Protein AF-A0A8X6FDP8-F1 (afdb_monomer_lite)

Structure (mmCIF, N/CA/C/O backbone):
data_AF-A0A8X6FDP8-F1
#
_entry.id   AF-A0A8X6FDP8-F1
#
loop_
_atom_site.group_PDB
_atom_site.id
_atom_site.type_symbol
_atom_site.label_atom_id
_atom_site.label_alt_id
_atom_site.label_comp_id
_atom_site.label_asym_id
_atom_site.label_entity_id
_atom_site.label_seq_id
_atom_site.pdbx_PDB_ins_code
_atom_site.Cartn_x
_atom_site.Cartn_y
_atom_site.Cartn_z
_atom_site.occupancy
_atom_site.B_iso_or_equiv
_atom_site.auth_seq_id
_atom_site.auth_comp_id
_atom_site.auth_asym_id
_atom_site.auth_atom_id
_atom_site.pdbx_PDB_model_num
ATOM 1 N N . ARG A 1 1 ? -16.467 20.561 -5.514 1.00 56.88 1 ARG A N 1
ATOM 2 C CA . ARG A 1 1 ? -15.657 19.661 -6.372 1.00 56.88 1 ARG A CA 1
ATOM 3 C C . ARG A 1 1 ? -16.641 18.672 -6.973 1.00 56.88 1 ARG A C 1
ATOM 5 O O . ARG A 1 1 ? -17.245 17.946 -6.199 1.00 56.88 1 ARG A O 1
ATOM 12 N N . VAL A 1 2 ? -16.908 18.737 -8.274 1.00 54.06 2 VAL A N 1
ATOM 13 C CA . VAL A 1 2 ? -17.878 17.839 -8.920 1.00 54.06 2 VAL A CA 1
ATOM 14 C C . VAL A 1 2 ? -17.102 16.604 -9.369 1.00 54.06 2 VAL A C 1
ATOM 16 O O . VAL A 1 2 ? -16.126 16.737 -10.105 1.00 54.06 2 VAL A O 1
ATOM 19 N N . LEU A 1 3 ? -17.443 15.440 -8.820 1.00 78.25 3 LEU A N 1
ATOM 20 C CA . LEU A 1 3 ? -16.920 14.152 -9.281 1.00 78.25 3 LEU A CA 1
ATOM 21 C C . LEU A 1 3 ? -17.609 13.796 -10.614 1.00 78.25 3 LEU A C 1
ATOM 23 O O . LEU A 1 3 ? -18.689 14.316 -10.888 1.00 78.25 3 LEU A O 1
ATOM 27 N N . ASN A 1 4 ? -16.980 12.987 -11.475 1.00 82.25 4 ASN A N 1
ATOM 28 C CA . ASN A 1 4 ? -17.611 12.594 -12.745 1.00 82.25 4 ASN A CA 1
ATOM 29 C C . ASN A 1 4 ? -18.781 11.617 -12.504 1.00 82.25 4 ASN A C 1
ATOM 31 O O . ASN A 1 4 ? -18.950 11.109 -11.398 1.00 82.25 4 ASN A O 1
ATOM 35 N N . GLU A 1 5 ? -19.542 11.301 -13.555 1.00 84.12 5 GLU A N 1
ATOM 36 C CA . GLU A 1 5 ? -20.694 10.380 -13.494 1.00 84.12 5 GLU A CA 1
ATOM 37 C C . GLU A 1 5 ? -20.352 8.963 -12.985 1.00 84.12 5 GLU A C 1
ATOM 39 O O . GLU A 1 5 ? -21.245 8.207 -12.613 1.00 84.12 5 GLU A O 1
ATOM 44 N N . PHE A 1 6 ? -19.067 8.602 -12.931 1.00 83.31 6 PHE A N 1
ATOM 45 C CA . PHE A 1 6 ? -18.582 7.270 -12.567 1.00 83.31 6 PHE A CA 1
ATOM 46 C C . PHE A 1 6 ? -17.982 7.192 -11.155 1.00 83.31 6 PHE A C 1
ATOM 48 O O . PHE A 1 6 ? -17.765 6.094 -10.645 1.00 83.31 6 PHE A O 1
ATOM 55 N N . ILE A 1 7 ? -17.701 8.324 -10.505 1.00 82.19 7 ILE A N 1
ATOM 56 C CA . ILE A 1 7 ? -17.098 8.368 -9.168 1.00 82.19 7 ILE A CA 1
ATOM 57 C C . ILE A 1 7 ? -18.120 8.957 -8.198 1.00 82.19 7 ILE A C 1
ATOM 59 O O . ILE A 1 7 ? -18.240 10.169 -8.055 1.00 82.19 7 ILE A O 1
ATOM 63 N N . LEU A 1 8 ? -18.837 8.078 -7.496 1.00 80.12 8 LEU A N 1
ATOM 64 C CA . LEU A 1 8 ? -19.872 8.482 -6.536 1.00 80.12 8 LEU A CA 1
ATOM 65 C C . LEU A 1 8 ? -19.286 9.098 -5.259 1.00 80.12 8 LEU A C 1
ATOM 67 O O . LEU A 1 8 ? -19.835 10.057 -4.728 1.00 80.12 8 LEU A O 1
ATOM 71 N N . ASN A 1 9 ? -18.171 8.552 -4.765 1.00 79.50 9 ASN A N 1
ATOM 72 C CA . ASN A 1 9 ? -17.524 8.991 -3.533 1.00 79.50 9 ASN A CA 1
ATOM 73 C C . ASN A 1 9 ? -16.008 9.027 -3.718 1.00 79.50 9 ASN A C 1
ATOM 75 O O . ASN A 1 9 ? -15.407 8.073 -4.208 1.00 79.50 9 ASN A O 1
ATOM 79 N N . PHE A 1 10 ? -15.391 10.121 -3.285 1.00 84.31 10 PHE A N 1
ATOM 80 C CA . PHE A 1 10 ? -13.944 10.265 -3.233 1.00 84.31 10 PHE A CA 1
ATOM 81 C C . PHE A 1 10 ? -13.567 10.868 -1.887 1.00 84.31 10 PHE A C 1
ATOM 83 O O . PHE A 1 10 ? -13.987 11.982 -1.570 1.00 84.31 10 PHE A O 1
ATOM 90 N N . GLU A 1 11 ? -12.738 10.160 -1.127 1.00 83.94 11 GLU A N 1
ATOM 91 C CA . GLU A 1 11 ? -12.156 10.682 0.101 1.00 83.94 11 GLU A CA 1
ATOM 92 C C . GLU A 1 11 ? -10.649 10.406 0.117 1.00 83.94 11 GLU A C 1
ATOM 94 O O . GLU A 1 11 ? -10.232 9.274 -0.148 1.00 83.94 11 GLU A O 1
ATOM 99 N N . PRO A 1 12 ? -9.807 11.421 0.384 1.00 89.38 12 PRO A N 1
ATOM 100 C CA . PRO A 1 12 ? -8.386 11.186 0.574 1.00 89.38 12 PRO A CA 1
ATOM 101 C C . PRO A 1 12 ? -8.144 10.319 1.810 1.00 89.38 12 PRO A C 1
ATOM 103 O O . PRO A 1 12 ? -8.789 10.482 2.844 1.00 89.38 12 PRO A O 1
ATOM 106 N N . ILE A 1 13 ? -7.153 9.440 1.711 1.00 91.69 13 ILE A N 1
ATOM 107 C CA . ILE A 1 13 ? -6.612 8.725 2.86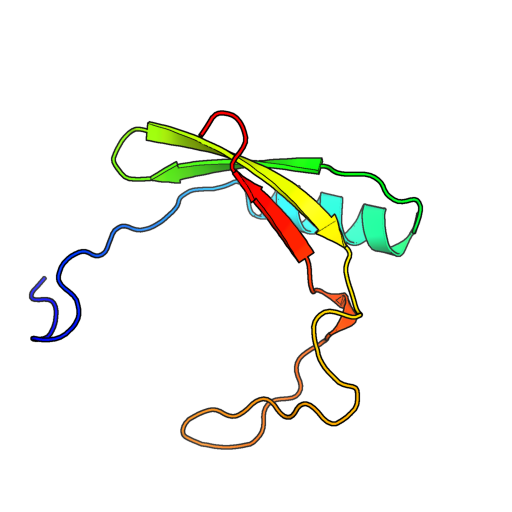4 1.00 91.69 13 ILE A CA 1
ATOM 108 C C . ILE A 1 13 ? -5.447 9.519 3.453 1.00 91.69 13 ILE A C 1
ATOM 110 O O . ILE A 1 13 ? -4.620 10.066 2.721 1.00 91.69 13 ILE A O 1
ATOM 114 N N . PHE A 1 14 ? -5.355 9.548 4.777 1.00 94.38 14 PHE A N 1
ATOM 115 C CA . PHE A 1 14 ? -4.242 10.175 5.489 1.00 94.38 14 PHE A CA 1
ATOM 116 C C . PHE A 1 14 ? -3.468 9.113 6.257 1.00 94.38 14 PHE A C 1
ATOM 118 O O . PHE A 1 14 ? -4.056 8.383 7.049 1.00 94.38 14 PHE A O 1
ATOM 125 N N . PHE A 1 15 ? -2.162 9.019 6.024 1.00 95.44 15 PHE A N 1
ATOM 126 C CA . PHE A 1 15 ? -1.278 8.057 6.681 1.00 95.44 15 PHE A CA 1
ATOM 127 C C . PHE A 1 15 ? 0.150 8.606 6.758 1.00 95.44 15 PHE A C 1
ATOM 129 O O . PHE A 1 15 ? 0.522 9.508 6.002 1.00 95.44 15 PHE A O 1
ATOM 136 N N . ASP A 1 16 ? 0.967 8.036 7.643 1.00 96.25 16 ASP A N 1
ATOM 137 C CA . ASP A 1 16 ? 2.381 8.393 7.751 1.00 96.25 16 ASP A CA 1
ATOM 138 C C . ASP A 1 16 ? 3.196 7.764 6.604 1.00 96.25 16 ASP A C 1
ATOM 140 O O . ASP A 1 16 ? 3.502 6.566 6.574 1.00 96.25 16 ASP A O 1
ATOM 144 N N . GLN A 1 17 ? 3.564 8.603 5.635 1.00 94.69 17 GLN A N 1
ATOM 145 C CA . GLN A 1 17 ? 4.381 8.198 4.495 1.00 94.69 17 GLN A CA 1
ATOM 146 C C . GLN A 1 17 ? 5.823 7.841 4.880 1.00 94.69 17 GLN A C 1
ATOM 148 O O . GLN A 1 17 ? 6.444 7.019 4.198 1.00 94.69 17 GLN A O 1
ATOM 153 N N . HIS A 1 18 ? 6.381 8.455 5.926 1.00 96.38 18 HIS A N 1
ATOM 154 C CA . HIS A 1 18 ? 7.733 8.155 6.398 1.00 96.38 18 HIS A CA 1
ATOM 155 C C . HIS A 1 18 ? 7.769 6.780 7.051 1.00 96.38 18 HIS A C 1
ATOM 157 O O . HIS A 1 18 ? 8.625 5.967 6.697 1.00 96.38 18 HIS A O 1
ATOM 163 N N . PHE A 1 19 ? 6.777 6.480 7.892 1.00 94.75 19 PHE A N 1
ATOM 164 C CA . PHE A 1 19 ? 6.596 5.150 8.462 1.00 94.75 19 PHE A CA 1
ATOM 165 C C . PHE A 1 19 ? 6.522 4.075 7.371 1.00 94.75 19 PHE A C 1
ATOM 167 O O . PHE A 1 19 ? 7.276 3.102 7.416 1.00 94.75 19 PHE A O 1
ATOM 174 N N . LEU A 1 20 ? 5.686 4.265 6.342 1.00 92.56 20 LEU A N 1
ATOM 175 C CA . LEU A 1 20 ? 5.550 3.287 5.257 1.00 92.56 20 LEU A CA 1
ATOM 176 C C . LEU A 1 20 ? 6.872 3.065 4.498 1.00 92.56 20 LEU A C 1
ATOM 178 O O . LEU A 1 20 ? 7.242 1.925 4.208 1.00 92.56 20 LEU A O 1
ATOM 182 N N . LYS A 1 21 ? 7.615 4.142 4.206 1.00 91.62 21 LYS A N 1
ATOM 183 C CA . LYS A 1 21 ? 8.940 4.060 3.562 1.00 91.62 21 LYS A CA 1
ATOM 184 C C . LYS A 1 21 ? 9.950 3.307 4.432 1.00 91.62 21 LYS A C 1
ATOM 186 O O . LYS A 1 21 ? 10.726 2.503 3.911 1.00 91.62 21 LYS A O 1
ATOM 191 N N . ASP A 1 22 ? 9.928 3.533 5.741 1.00 92.38 22 ASP A N 1
ATOM 192 C CA . ASP A 1 22 ? 10.805 2.847 6.685 1.00 92.38 22 ASP A CA 1
ATOM 193 C C . ASP A 1 22 ? 10.483 1.358 6.801 1.00 92.38 22 ASP A C 1
ATOM 195 O O . ASP A 1 22 ? 11.406 0.538 6.758 1.00 92.38 22 ASP A O 1
ATOM 199 N N . GLN A 1 23 ? 9.200 0.989 6.877 1.00 91.50 23 GLN A N 1
ATOM 200 C CA . GLN A 1 23 ? 8.785 -0.417 6.872 1.00 91.50 23 GLN A CA 1
ATOM 201 C C . GLN A 1 23 ? 9.166 -1.108 5.563 1.00 91.50 23 GLN A C 1
ATOM 203 O O . GLN A 1 23 ? 9.712 -2.212 5.586 1.00 91.50 23 GLN A O 1
ATOM 208 N N . HIS A 1 24 ? 8.998 -0.430 4.424 1.00 88.25 24 HIS A N 1
ATOM 209 C CA . HIS A 1 24 ? 9.460 -0.949 3.142 1.00 88.25 24 HIS A CA 1
ATOM 210 C C . HIS A 1 24 ? 10.971 -1.233 3.160 1.00 88.25 24 HIS A C 1
ATOM 212 O O . HIS A 1 24 ? 11.386 -2.363 2.896 1.00 88.25 24 HIS A O 1
ATOM 218 N N . ARG A 1 25 ? 11.804 -0.260 3.560 1.00 88.81 25 ARG A N 1
ATOM 219 C CA . ARG A 1 25 ? 13.266 -0.436 3.658 1.00 88.81 25 ARG A CA 1
ATOM 220 C C . ARG A 1 25 ? 13.648 -1.596 4.581 1.00 88.81 25 ARG A C 1
ATOM 222 O O . ARG A 1 25 ? 14.581 -2.337 4.277 1.00 88.81 25 ARG A O 1
ATOM 229 N N . ARG A 1 26 ? 12.938 -1.766 5.701 1.00 88.06 26 ARG A N 1
ATOM 230 C CA . ARG A 1 26 ? 13.148 -2.885 6.632 1.00 88.06 26 ARG A CA 1
ATOM 231 C C . ARG A 1 26 ? 12.788 -4.226 5.993 1.00 88.06 26 ARG A C 1
ATOM 233 O O . ARG A 1 26 ? 13.600 -5.140 6.074 1.00 88.06 26 ARG A O 1
ATOM 240 N N . SER A 1 27 ? 11.651 -4.318 5.302 1.00 86.00 27 SER A N 1
ATOM 241 C CA . SER A 1 27 ? 11.210 -5.545 4.616 1.00 86.00 27 SER A CA 1
ATOM 242 C C . SER A 1 27 ? 12.156 -5.986 3.492 1.00 86.00 27 SER A C 1
ATOM 244 O O . SER A 1 27 ? 12.315 -7.174 3.246 1.00 86.00 27 SER A O 1
ATOM 246 N N . VAL A 1 28 ? 12.831 -5.035 2.833 1.00 84.62 28 VAL A N 1
ATOM 247 C CA . VAL A 1 28 ? 13.870 -5.325 1.829 1.00 84.62 28 VAL A CA 1
ATOM 248 C C . VAL A 1 28 ? 15.108 -5.936 2.493 1.00 84.62 28 VAL A C 1
ATOM 250 O O . VAL A 1 28 ? 15.673 -6.898 1.987 1.00 84.62 28 VAL A O 1
ATOM 253 N N . ARG A 1 29 ? 15.548 -5.365 3.624 1.00 85.00 29 ARG A N 1
ATOM 254 C CA . ARG A 1 29 ? 16.770 -5.784 4.337 1.00 85.00 29 ARG A CA 1
ATOM 255 C C . ARG A 1 29 ? 16.590 -7.066 5.143 1.00 85.00 29 ARG A C 1
ATOM 257 O O . ARG A 1 29 ? 17.555 -7.784 5.368 1.00 85.00 29 ARG A O 1
ATOM 264 N N . SER A 1 30 ? 15.374 -7.327 5.609 1.00 79.88 30 SER A N 1
ATOM 265 C CA . SER A 1 30 ? 15.011 -8.531 6.346 1.00 79.88 30 SER A CA 1
ATOM 266 C C . SER A 1 30 ? 13.762 -9.128 5.699 1.00 79.88 30 SER A C 1
ATOM 268 O O . SER A 1 30 ? 12.652 -8.797 6.115 1.00 79.88 30 SER A O 1
ATOM 270 N N . PRO A 1 31 ? 13.929 -10.005 4.690 1.00 69.12 31 PRO A N 1
ATOM 271 C CA . PRO A 1 31 ? 12.824 -10.605 3.935 1.00 69.12 31 PRO A CA 1
ATOM 272 C C . PRO A 1 31 ? 11.958 -11.587 4.731 1.00 69.12 31 PRO A C 1
ATOM 274 O O . PRO A 1 31 ? 11.143 -12.295 4.151 1.00 69.12 31 PRO A O 1
ATOM 277 N N . MET A 1 32 ? 12.156 -11.684 6.045 1.00 66.31 32 MET A N 1
ATOM 278 C CA . MET A 1 32 ? 11.330 -12.523 6.901 1.00 66.31 32 MET A CA 1
ATOM 279 C C . MET A 1 32 ? 9.873 -12.051 6.783 1.00 66.31 32 MET A C 1
ATOM 281 O O . MET A 1 32 ? 9.648 -10.841 6.779 1.00 66.31 32 MET A O 1
ATOM 285 N N . ASP A 1 33 ? 8.922 -12.990 6.691 1.00 64.94 33 ASP A N 1
ATOM 286 C CA . ASP A 1 33 ? 7.464 -12.796 6.525 1.00 64.94 33 ASP A CA 1
ATOM 287 C C . ASP A 1 33 ? 6.843 -12.007 7.703 1.00 64.94 33 ASP A C 1
ATOM 289 O O . ASP A 1 33 ? 6.056 -12.504 8.509 1.00 64.94 33 ASP A O 1
ATOM 293 N N . ARG A 1 34 ? 7.249 -10.748 7.868 1.00 83.00 34 ARG A N 1
ATOM 294 C CA . ARG A 1 34 ? 6.803 -9.870 8.942 1.00 83.00 34 ARG A CA 1
ATOM 295 C C . ARG A 1 34 ? 5.767 -8.924 8.389 1.00 83.00 34 ARG A C 1
ATOM 297 O O . ARG A 1 34 ? 6.053 -8.079 7.540 1.00 83.00 34 ARG A O 1
ATOM 304 N N . TYR A 1 35 ? 4.570 -9.059 8.931 1.00 91.50 35 TYR A N 1
ATOM 305 C CA . TYR A 1 35 ? 3.547 -8.053 8.767 1.00 91.50 35 TYR A CA 1
ATOM 306 C C . TYR A 1 35 ? 3.908 -6.789 9.552 1.00 91.50 35 TYR A C 1
ATOM 308 O O . TYR A 1 35 ? 4.462 -6.861 10.651 1.00 91.50 35 TYR A O 1
ATOM 316 N N . PHE A 1 36 ? 3.540 -5.638 9.009 1.00 93.25 36 PHE A N 1
ATOM 317 C CA . PHE A 1 36 ? 3.475 -4.372 9.727 1.00 93.25 36 PHE A CA 1
ATOM 318 C C . PHE A 1 36 ? 2.077 -3.777 9.567 1.00 93.25 36 PHE A C 1
ATOM 320 O O . PHE A 1 36 ? 1.401 -4.023 8.569 1.00 93.25 36 PHE A O 1
ATOM 327 N N . THR A 1 37 ? 1.644 -2.986 10.542 1.00 95.25 37 THR A N 1
ATOM 328 C CA . THR A 1 37 ? 0.329 -2.341 10.504 1.00 95.25 37 THR A CA 1
ATOM 329 C C . THR A 1 37 ? 0.493 -0.881 10.104 1.00 95.25 37 THR A C 1
ATOM 331 O O . THR A 1 37 ? 1.155 -0.113 10.799 1.00 95.25 37 THR A O 1
ATOM 334 N N . LEU A 1 38 ? -0.101 -0.500 8.974 1.00 96.25 38 LEU A N 1
ATOM 335 C CA . LEU A 1 38 ? -0.252 0.888 8.556 1.00 96.25 38 LEU A CA 1
ATOM 336 C C . LEU A 1 38 ? -1.596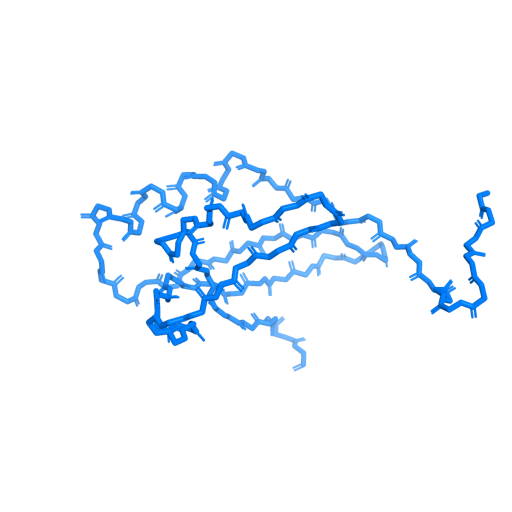 1.409 9.064 1.00 96.25 38 LEU A C 1
ATOM 338 O O . LEU A 1 38 ? -2.646 0.889 8.694 1.00 96.25 38 LEU A O 1
ATOM 342 N N . GLN A 1 39 ? -1.566 2.454 9.882 1.00 96.44 39 GLN A N 1
ATOM 343 C CA . GLN A 1 39 ? -2.772 3.197 10.227 1.00 96.44 39 GLN A CA 1
ATOM 344 C C . GLN A 1 39 ? -3.065 4.236 9.148 1.00 96.44 39 GLN A C 1
ATOM 346 O O . GLN A 1 39 ? -2.165 4.970 8.729 1.00 96.44 39 GLN A O 1
ATOM 351 N N . PHE A 1 40 ? -4.322 4.312 8.719 1.00 95.38 40 PHE A N 1
ATOM 352 C CA . PHE A 1 40 ? -4.790 5.397 7.867 1.00 95.38 40 PHE A CA 1
ATOM 353 C C . PHE A 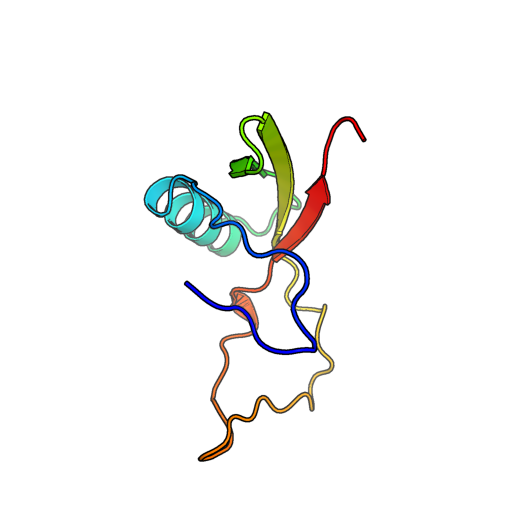1 40 ? -6.165 5.892 8.310 1.00 95.38 40 PHE A C 1
ATOM 355 O O . PHE A 1 40 ? -6.984 5.124 8.817 1.00 95.38 40 PHE A O 1
ATOM 362 N N . THR A 1 41 ? -6.422 7.178 8.100 1.00 95.06 41 THR A N 1
ATOM 363 C CA . THR A 1 41 ? -7.715 7.806 8.380 1.00 95.06 41 THR A CA 1
ATOM 364 C C . THR A 1 41 ? -8.456 8.057 7.075 1.00 95.06 41 THR A C 1
ATOM 366 O O . THR A 1 41 ? -7.895 8.654 6.153 1.00 95.06 41 THR A O 1
ATOM 369 N N . ALA A 1 42 ? -9.709 7.610 7.011 1.00 91.94 42 ALA A N 1
ATOM 370 C CA . ALA A 1 42 ? -1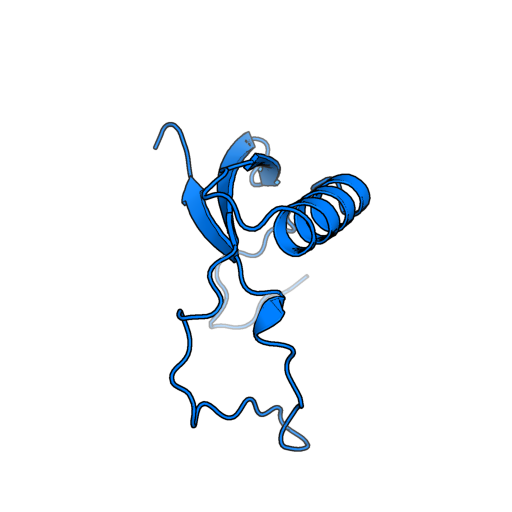0.647 7.848 5.916 1.00 91.94 42 ALA A CA 1
ATOM 371 C C . ALA A 1 42 ? -12.081 7.828 6.461 1.00 91.94 42 ALA A C 1
ATOM 373 O O . ALA A 1 42 ? -12.361 7.140 7.439 1.00 91.94 42 ALA A O 1
ATOM 374 N N . PHE A 1 43 ? -13.001 8.577 5.866 1.00 89.19 43 PHE A N 1
ATOM 375 C CA . PHE A 1 43 ? -14.403 8.683 6.288 1.00 89.19 43 PHE A CA 1
ATOM 376 C C . PHE A 1 43 ? -14.557 8.994 7.782 1.00 89.19 43 PHE A C 1
ATOM 378 O O . PHE A 1 43 ? -15.409 8.434 8.470 1.00 89.19 43 PHE A O 1
ATOM 385 N N . LYS A 1 44 ? -13.683 9.867 8.308 1.00 89.62 44 LYS A N 1
ATOM 386 C CA . LYS A 1 44 ? -13.588 10.211 9.744 1.00 89.62 44 LYS A CA 1
ATOM 387 C C . LYS A 1 44 ? -13.373 9.001 10.675 1.00 89.62 44 LYS A C 1
ATOM 389 O O . LYS A 1 44 ? -13.652 9.086 11.869 1.00 89.62 44 LYS A O 1
ATOM 394 N N . ARG A 1 45 ? -12.856 7.887 10.151 1.00 92.25 45 ARG A N 1
ATOM 395 C CA . ARG A 1 45 ? -12.550 6.656 10.887 1.00 92.25 45 ARG A CA 1
ATOM 396 C C . ARG A 1 45 ? -11.085 6.268 10.691 1.00 92.25 45 ARG A C 1
ATOM 398 O O . ARG A 1 45 ? -10.510 6.484 9.627 1.00 92.25 45 ARG A O 1
ATOM 405 N N . VAL A 1 46 ? -10.488 5.688 11.730 1.00 94.44 46 VAL A N 1
ATOM 406 C CA . VAL A 1 46 ? -9.146 5.095 11.668 1.00 94.44 46 VAL A CA 1
ATOM 407 C C . VAL A 1 46 ? -9.267 3.626 11.276 1.00 94.44 46 VAL A C 1
ATOM 409 O O . VAL A 1 46 ? -10.050 2.878 11.865 1.00 94.44 46 VAL A O 1
ATOM 412 N N . PHE A 1 47 ? -8.470 3.220 10.297 1.00 95.00 47 PHE A N 1
ATOM 413 C CA . PHE A 1 47 ? -8.348 1.850 9.824 1.00 95.00 47 PHE A CA 1
ATOM 414 C C . PHE A 1 47 ? -6.930 1.334 10.064 1.00 95.00 47 PHE A C 1
ATOM 416 O O . PHE A 1 47 ? -5.960 2.093 10.024 1.00 95.00 47 PHE A O 1
ATOM 423 N N . HIS A 1 48 ? -6.824 0.026 10.285 1.00 95.94 48 HIS A N 1
ATOM 424 C CA . HIS A 1 48 ? -5.562 -0.680 10.475 1.00 95.94 48 HIS A CA 1
ATOM 425 C C . HIS A 1 48 ? -5.361 -1.624 9.294 1.00 95.94 48 HIS A C 1
ATOM 427 O O . HIS A 1 48 ? -6.134 -2.558 9.109 1.00 95.94 48 HIS A O 1
ATOM 433 N N . LEU A 1 49 ? -4.352 -1.361 8.468 1.00 95.62 49 LEU A N 1
ATOM 434 C CA . LEU A 1 49 ? -4.029 -2.172 7.301 1.00 95.62 49 LEU A CA 1
ATOM 435 C C . LEU A 1 49 ? -2.795 -3.015 7.604 1.00 95.62 49 LEU A C 1
ATOM 437 O O . LEU A 1 49 ? -1.690 -2.485 7.732 1.00 95.62 49 LEU A O 1
ATOM 441 N N . LYS A 1 50 ? -2.978 -4.328 7.720 1.00 95.44 50 LYS A N 1
ATOM 442 C CA . LYS A 1 50 ? -1.887 -5.267 7.963 1.00 95.44 50 LYS A CA 1
ATOM 443 C C . LYS A 1 50 ? -1.247 -5.644 6.636 1.00 95.44 50 LYS A C 1
ATOM 445 O O . LYS A 1 50 ? -1.897 -6.257 5.796 1.00 95.44 50 LYS A O 1
ATOM 450 N N . LEU A 1 51 ? 0.016 -5.279 6.450 1.00 93.94 51 LEU A N 1
ATOM 451 C CA . LEU A 1 51 ? 0.741 -5.372 5.184 1.00 93.94 51 LEU A CA 1
ATOM 452 C C . LEU A 1 51 ? 2.004 -6.212 5.319 1.00 93.94 51 LEU A C 1
ATOM 454 O O . LEU A 1 51 ? 2.689 -6.143 6.336 1.00 93.94 51 LEU A O 1
ATOM 458 N N . LYS A 1 52 ? 2.358 -6.935 4.260 1.00 92.00 52 LYS A N 1
ATOM 459 C CA . LYS A 1 52 ? 3.677 -7.545 4.080 1.00 92.00 52 LYS A CA 1
ATOM 460 C C . LYS A 1 52 ? 4.179 -7.333 2.656 1.00 92.00 52 LYS A C 1
ATOM 462 O O . LYS A 1 52 ? 3.399 -7.045 1.752 1.00 92.00 52 LYS A O 1
ATOM 467 N N . ARG A 1 53 ? 5.490 -7.465 2.457 1.00 89.81 53 ARG A N 1
ATOM 468 C CA . ARG A 1 53 ? 6.095 -7.419 1.121 1.00 89.81 53 ARG A CA 1
ATOM 469 C C . ARG A 1 53 ? 5.697 -8.659 0.328 1.00 89.81 53 ARG A C 1
ATOM 471 O O . ARG A 1 53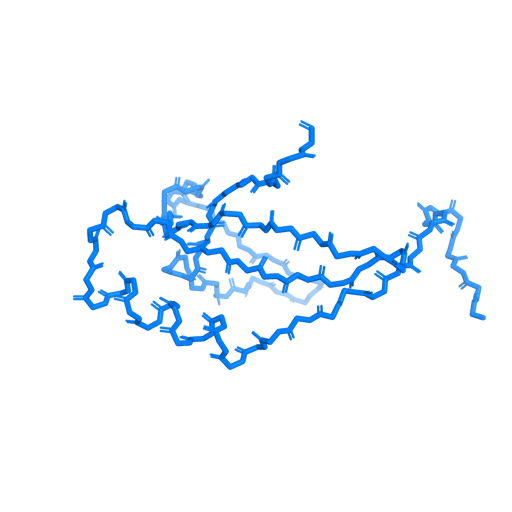 ? 5.828 -9.768 0.834 1.00 89.81 53 ARG A O 1
ATOM 478 N N . ASP A 1 54 ? 5.282 -8.452 -0.915 1.00 89.19 54 ASP A N 1
ATOM 479 C CA . ASP A 1 54 ? 4.868 -9.537 -1.800 1.00 89.19 54 ASP A CA 1
ATOM 480 C C . ASP A 1 54 ? 5.240 -9.221 -3.256 1.00 89.19 54 ASP A C 1
ATOM 482 O O . ASP A 1 54 ? 4.481 -8.568 -3.972 1.00 89.19 54 ASP A O 1
ATOM 486 N N . PRO A 1 55 ? 6.439 -9.627 -3.708 1.00 85.19 55 PRO A N 1
ATOM 487 C CA . PRO A 1 55 ? 6.894 -9.336 -5.063 1.00 85.19 55 PRO A CA 1
ATOM 488 C C . PRO A 1 55 ? 6.219 -10.221 -6.125 1.00 85.19 55 PRO A C 1
ATOM 490 O O . PRO A 1 55 ? 6.447 -10.002 -7.313 1.00 85.19 55 PRO A O 1
ATOM 493 N N . TRP A 1 56 ? 5.407 -11.204 -5.720 1.00 87.25 56 TRP A N 1
ATOM 494 C CA . TRP A 1 56 ? 4.834 -12.228 -6.600 1.00 87.25 56 TRP A CA 1
ATOM 495 C C . TRP A 1 56 ? 3.389 -11.939 -7.016 1.00 87.25 56 TRP A C 1
ATOM 497 O O . TRP A 1 56 ? 2.804 -12.712 -7.769 1.00 87.25 56 TRP A O 1
ATOM 507 N N . VAL A 1 57 ? 2.817 -10.813 -6.573 1.00 89.25 57 VAL A N 1
ATOM 508 C CA . VAL A 1 57 ? 1.455 -10.382 -6.947 1.00 89.25 57 VAL A CA 1
ATOM 509 C C . VAL A 1 57 ? 1.293 -10.234 -8.462 1.00 89.25 57 VAL A C 1
ATOM 511 O O . VAL A 1 57 ? 0.216 -10.467 -9.004 1.00 89.25 57 VAL A O 1
ATOM 514 N N . PHE A 1 58 ? 2.359 -9.839 -9.157 1.00 89.19 58 PHE A N 1
ATOM 515 C CA . PHE A 1 58 ? 2.346 -9.646 -10.600 1.00 89.19 58 PHE A CA 1
ATOM 516 C C . PHE A 1 58 ? 3.053 -10.794 -11.312 1.00 89.19 58 PHE A C 1
ATOM 518 O O . PHE A 1 58 ? 4.158 -11.178 -10.931 1.00 89.19 58 PHE A O 1
ATOM 525 N N . ALA A 1 59 ? 2.475 -11.259 -12.421 1.00 88.56 59 ALA A N 1
ATOM 526 C CA . ALA A 1 59 ? 3.163 -12.164 -13.334 1.00 88.56 59 ALA A CA 1
ATOM 527 C C . ALA A 1 59 ? 4.464 -11.526 -13.861 1.00 88.56 59 ALA A C 1
ATOM 529 O O . ALA A 1 59 ? 4.579 -10.295 -13.985 1.00 88.56 59 ALA A O 1
ATOM 530 N N . GLU A 1 60 ? 5.444 -12.358 -14.209 1.00 85.69 60 GLU A N 1
ATOM 531 C CA . GLU A 1 60 ? 6.764 -11.907 -14.662 1.00 85.69 60 GLU A CA 1
ATOM 532 C C . GLU A 1 60 ? 6.665 -10.968 -15.876 1.00 85.69 60 GLU A C 1
ATOM 534 O O . GLU A 1 60 ? 7.262 -9.891 -15.881 1.00 85.69 60 GLU A O 1
ATOM 539 N N . ASN A 1 61 ? 5.788 -11.294 -16.828 1.00 89.81 61 ASN A N 1
ATOM 540 C CA . ASN A 1 61 ? 5.536 -10.528 -18.049 1.00 89.81 61 ASN A CA 1
ATOM 541 C C . ASN A 1 61 ? 4.554 -9.347 -17.887 1.00 89.81 61 ASN A C 1
ATOM 543 O O . ASN A 1 61 ? 4.189 -8.728 -18.887 1.00 89.81 61 ASN A O 1
ATOM 547 N N . THR A 1 62 ? 4.125 -9.019 -16.661 1.00 90.12 62 THR A N 1
ATOM 548 C CA . THR A 1 62 ? 3.240 -7.866 -16.413 1.00 90.12 62 THR A CA 1
ATOM 549 C C . THR A 1 62 ? 3.905 -6.574 -16.882 1.00 90.12 62 THR A C 1
ATOM 551 O O . THR A 1 62 ? 5.009 -6.254 -16.427 1.00 90.12 62 THR A O 1
ATOM 554 N N . LYS A 1 63 ? 3.203 -5.825 -17.740 1.00 91.50 63 LYS A N 1
ATOM 555 C CA . LYS A 1 63 ? 3.566 -4.477 -18.193 1.00 91.50 63 LYS A CA 1
ATOM 556 C C . LYS A 1 63 ? 2.633 -3.456 -17.549 1.00 91.50 63 LYS A C 1
ATOM 558 O O . LYS A 1 63 ? 1.435 -3.696 -17.447 1.00 91.50 63 LYS A O 1
ATOM 563 N N . PHE A 1 64 ? 3.189 -2.328 -17.123 1.00 90.62 64 PHE A N 1
ATOM 564 C CA . PHE A 1 64 ? 2.422 -1.205 -16.588 1.00 90.62 64 PHE A CA 1
ATOM 565 C C . PHE A 1 64 ? 2.385 -0.111 -17.643 1.00 90.62 64 PHE A C 1
ATOM 567 O O . PHE A 1 64 ? 3.407 0.161 -18.263 1.00 90.62 64 PHE A O 1
ATOM 574 N N . GLU A 1 65 ? 1.234 0.512 -17.859 1.00 93.50 65 GLU A N 1
ATOM 575 C CA . GLU A 1 65 ? 1.039 1.509 -18.914 1.00 93.50 65 GLU A CA 1
ATOM 576 C C . GLU A 1 65 ? 0.255 2.704 -18.367 1.00 93.50 65 GLU A C 1
ATOM 578 O O . GLU A 1 65 ? -0.544 2.576 -17.439 1.00 93.50 65 GLU A O 1
ATOM 583 N N . ASN A 1 66 ? 0.509 3.881 -18.928 1.00 90.12 66 ASN A N 1
ATOM 584 C CA . ASN A 1 66 ? -0.318 5.069 -18.754 1.00 90.12 66 ASN A CA 1
ATOM 585 C C . ASN A 1 66 ? -0.701 5.621 -20.136 1.00 90.12 66 ASN A C 1
ATOM 587 O O . ASN A 1 66 ? -0.295 5.072 -21.157 1.00 90.12 66 ASN A O 1
ATOM 591 N N . SER A 1 67 ? -1.453 6.723 -20.184 1.00 91.88 67 SER A N 1
ATOM 592 C CA . SER A 1 67 ? -1.925 7.316 -21.445 1.00 91.88 67 SER A CA 1
ATOM 593 C C . SER A 1 67 ? -0.818 7.685 -22.442 1.00 91.88 67 SER A C 1
ATOM 595 O O . SER A 1 67 ? -1.119 7.914 -23.608 1.00 91.88 67 SER A O 1
ATOM 597 N N . ASN A 1 68 ? 0.439 7.767 -21.998 1.00 89.62 68 ASN A N 1
ATOM 598 C CA . ASN A 1 68 ? 1.566 8.200 -22.814 1.00 89.62 68 ASN A CA 1
ATOM 599 C C . ASN A 1 68 ? 2.509 7.046 -23.192 1.00 89.62 68 ASN A C 1
ATOM 601 O O . ASN A 1 68 ? 3.082 7.085 -24.279 1.00 89.62 68 ASN A O 1
ATOM 605 N N . SER A 1 69 ? 2.725 6.053 -22.316 1.00 92.06 69 SER A N 1
ATOM 606 C CA . SER A 1 69 ? 3.689 4.969 -22.562 1.00 92.06 69 SER A CA 1
ATOM 607 C C . SER A 1 69 ? 3.654 3.833 -21.527 1.00 92.06 69 SER A C 1
ATOM 609 O O . SER A 1 69 ? 2.991 3.902 -20.488 1.00 92.06 69 SER A O 1
ATOM 611 N N . THR A 1 70 ? 4.445 2.785 -21.793 1.00 91.12 70 THR A N 1
ATOM 612 C CA . THR A 1 70 ? 4.826 1.776 -20.796 1.00 91.12 70 THR A CA 1
ATOM 613 C C . THR A 1 70 ? 5.683 2.396 -19.688 1.00 91.12 70 THR A C 1
ATOM 615 O O . THR A 1 70 ? 6.676 3.079 -19.944 1.00 91.12 70 THR A O 1
ATOM 618 N N . VAL A 1 71 ? 5.317 2.109 -18.443 1.00 92.38 71 VAL A N 1
ATOM 619 C CA . VAL A 1 71 ? 5.960 2.570 -17.216 1.00 92.38 71 VAL A CA 1
ATOM 620 C C . VAL A 1 71 ? 6.798 1.444 -16.617 1.00 92.38 71 VAL A C 1
ATOM 622 O O . VAL A 1 71 ? 6.326 0.323 -16.421 1.00 92.38 71 VAL A O 1
ATOM 625 N N . GLN A 1 72 ? 8.044 1.759 -16.265 1.00 87.00 72 GLN A N 1
ATOM 626 C CA . GLN A 1 72 ? 8.873 0.879 -15.445 1.00 87.00 72 GLN A CA 1
ATOM 627 C C . GLN A 1 72 ? 8.407 0.974 -13.992 1.00 87.00 72 GLN A C 1
ATOM 629 O O . GLN A 1 72 ? 8.672 1.961 -13.304 1.00 87.00 72 GLN A O 1
ATOM 634 N N . TYR A 1 73 ? 7.675 -0.038 -13.535 1.00 84.31 73 TYR A N 1
ATOM 635 C CA . TYR A 1 73 ? 7.243 -0.143 -12.147 1.00 84.31 73 TYR A CA 1
ATOM 636 C C . TYR A 1 73 ? 8.155 -1.095 -11.374 1.00 84.31 73 TYR A C 1
ATOM 638 O O . TYR A 1 73 ? 8.380 -2.236 -11.779 1.00 84.31 73 TYR A O 1
ATOM 646 N N . ASP A 1 74 ? 8.639 -0.638 -10.223 1.00 84.69 74 ASP A N 1
ATOM 647 C CA . ASP A 1 74 ? 9.451 -1.458 -9.333 1.00 84.69 74 ASP A CA 1
ATOM 648 C C . ASP A 1 74 ? 8.576 -2.454 -8.552 1.00 84.69 74 ASP A C 1
ATOM 650 O O . ASP A 1 74 ? 8.035 -2.145 -7.484 1.00 84.69 74 ASP A O 1
ATOM 654 N N . LYS A 1 75 ? 8.463 -3.680 -9.081 1.00 84.38 75 LYS A N 1
ATOM 655 C CA . LYS A 1 75 ? 7.719 -4.793 -8.464 1.00 84.38 75 LYS A CA 1
ATOM 656 C C . LYS A 1 75 ? 8.244 -5.159 -7.066 1.00 84.38 75 LYS A C 1
ATOM 658 O O . LYS A 1 75 ? 7.512 -5.742 -6.272 1.00 84.38 75 LYS A O 1
ATOM 663 N N . ALA A 1 76 ? 9.469 -4.764 -6.701 1.00 79.56 76 ALA A N 1
ATOM 664 C CA . ALA A 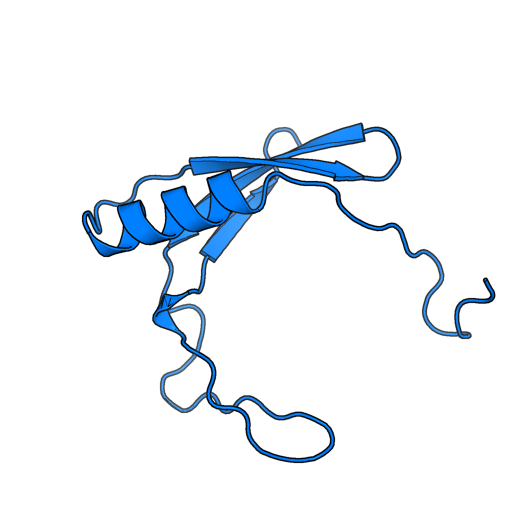1 76 ? 9.994 -4.959 -5.351 1.00 79.56 76 ALA A CA 1
ATOM 665 C C . ALA A 1 76 ? 9.235 -4.141 -4.292 1.00 79.56 76 ALA A C 1
ATOM 667 O O . ALA A 1 76 ? 9.353 -4.418 -3.098 1.00 79.56 76 ALA A O 1
ATOM 668 N N . ARG A 1 77 ? 8.476 -3.117 -4.696 1.00 82.50 77 ARG A N 1
ATOM 669 C CA . ARG A 1 77 ? 7.757 -2.213 -3.783 1.00 82.50 77 ARG A CA 1
ATOM 670 C C . ARG A 1 77 ? 6.337 -2.658 -3.472 1.00 82.50 77 ARG A C 1
ATOM 672 O O . ARG A 1 77 ? 5.640 -1.959 -2.740 1.00 82.50 77 ARG A O 1
ATOM 679 N N . VAL A 1 78 ? 5.930 -3.809 -3.994 1.00 88.88 78 VAL A N 1
ATOM 680 C CA . VAL A 1 78 ? 4.583 -4.329 -3.812 1.00 88.88 78 VAL A CA 1
ATOM 681 C C . VAL A 1 78 ? 4.387 -4.832 -2.389 1.00 88.88 78 VAL A C 1
ATOM 683 O O . VAL A 1 78 ? 5.228 -5.530 -1.812 1.00 88.88 78 VAL A O 1
ATOM 686 N N . LEU A 1 79 ? 3.249 -4.435 -1.832 1.00 90.56 79 LEU A N 1
ATOM 687 C CA . LEU A 1 79 ? 2.764 -4.843 -0.527 1.00 90.56 79 LEU A CA 1
ATOM 688 C C . LEU A 1 79 ? 1.392 -5.488 -0.715 1.00 90.56 79 LEU A C 1
ATOM 690 O O . LEU A 1 79 ? 0.559 -4.951 -1.446 1.00 90.56 79 LEU A O 1
ATOM 694 N N . SER A 1 80 ? 1.155 -6.604 -0.036 1.00 91.62 80 SER A N 1
ATOM 695 C CA . SER A 1 80 ? -0.147 -7.269 0.033 1.00 91.62 80 SER A CA 1
ATOM 696 C C . SER A 1 80 ? -0.612 -7.360 1.484 1.00 91.62 80 SER A C 1
ATOM 698 O O . SER A 1 80 ? 0.194 -7.315 2.421 1.00 91.62 80 SER A O 1
ATOM 700 N N . GLY A 1 81 ? -1.925 -7.415 1.697 1.00 92.81 81 GLY A N 1
ATOM 701 C CA . GLY A 1 81 ? -2.471 -7.345 3.043 1.00 92.81 81 GLY A CA 1
ATOM 702 C C . GLY A 1 81 ? -3.984 -7.229 3.113 1.00 92.81 81 GLY A C 1
ATOM 703 O O . GLY A 1 81 ? -4.678 -7.389 2.113 1.00 92.81 81 GLY A O 1
ATOM 704 N N . PHE A 1 82 ? -4.478 -6.953 4.315 1.00 94.56 82 PHE A N 1
ATOM 705 C CA . PHE A 1 82 ? -5.904 -6.886 4.623 1.00 94.56 82 PHE A CA 1
ATOM 706 C C . PHE A 1 82 ? -6.180 -5.859 5.723 1.00 94.56 82 PHE A C 1
ATOM 708 O O . PHE A 1 82 ? -5.300 -5.526 6.522 1.00 94.56 82 PHE A O 1
ATOM 715 N N . VAL A 1 83 ? -7.406 -5.339 5.750 1.00 94.19 83 VAL A N 1
ATOM 716 C CA . VAL A 1 83 ? -7.870 -4.453 6.822 1.00 94.19 83 VAL A CA 1
ATOM 717 C C . VAL A 1 83 ? -8.181 -5.307 8.052 1.00 94.19 83 VAL A C 1
ATOM 719 O O . VAL A 1 83 ? -8.927 -6.277 7.963 1.00 94.19 83 VAL A O 1
ATOM 722 N N . GLU A 1 84 ? -7.591 -4.976 9.198 1.00 93.25 84 GLU A N 1
ATOM 723 C CA . GLU A 1 84 ? -7.872 -5.642 10.472 1.00 93.25 84 GLU A CA 1
ATOM 724 C C . GLU A 1 84 ? -9.181 -5.121 11.085 1.00 93.25 84 GLU A C 1
ATOM 726 O O . GLU A 1 84 ? -9.446 -3.916 11.082 1.00 93.25 84 GLU A O 1
ATOM 731 N N . GLY A 1 85 ? -9.978 -6.029 11.662 1.00 81.88 85 GLY A N 1
ATOM 732 C CA . GLY A 1 85 ? -11.205 -5.680 12.390 1.00 81.88 85 GLY A CA 1
ATOM 733 C C . GLY A 1 85 ? -12.391 -5.295 11.501 1.00 81.88 85 GLY A C 1
ATOM 734 O O . GLY A 1 85 ? -13.224 -4.487 11.922 1.00 81.88 85 GLY A O 1
ATOM 735 N N . GLN A 1 86 ? -12.431 -5.828 10.278 1.00 58.09 86 GLN A N 1
ATOM 736 C CA . GLN A 1 86 ? -13.625 -5.839 9.433 1.00 58.09 86 GLN A CA 1
ATOM 737 C C . GLN A 1 86 ? -14.526 -7.026 9.765 1.00 58.09 86 GLN A C 1
ATOM 739 O O . GLN A 1 86 ? -13.974 -8.104 10.083 1.00 58.09 86 GLN A O 1
#

Sequence (86 aa):
RVLNEFILNFEPIFFDQHFLKDQHRRSVRSPMDRYFTLQFTAFKRVFHLKLKRDPWVFAENTKFENSNSTVQYDKARVLSGFVEGQ

Organism: Trichonephila clavata (NCBI:txid2740835)

InterPro domains:
  IPR051489 Disintegrin and Metalloproteinase Domain-Containing [PTHR45702] (3-86)

Foldseek 3Di:
DDDDPPDPDDWDKDWDPVVLVVVLVVCVVPVPFDWDWTWIDTPNDIWTWTKHFDLPPDDPPDWDADPPGTDDDDSRSDIDTDIPPD

Radius of gyration: 15.88 Å; chains: 1; bounding box: 38×32×35 Å

Secondary structure (DSSP, 8-state):
-PPPTT-S-----EE-HHHHHHHHHHHHH--S---EEEEEEETTEEEEEEEEE-TTSS-TT--EE-SSSEE---GGG-EEEEEET-

pLDDT: mean 87.65, std 8.64, range [54.06, 96.44]